Protein AF-A0A7K0A2W2-F1 (afdb_monomer_lite)

Foldseek 3Di:
DDCQCPPVDPPHDHLVRVCVVVVHDSVVVVVVVVVVCVVVVPDPPQLAPDDPVVLVVDQVLQWDDDPNDTDRLLPDDPVSNVVCVVVSSHHPDDRPDDCPPPDPD

pLDDT: mean 83.72, std 13.49, range [35.81, 95.19]

Sequence (105 aa):
MNFLFDPSHGPHLTADALATRIGVAKSTMANKARVILQALDVSEFDLEFSRREILMSSPVPWLVEVDGIIMDARDLPDSLYDEARRRGLIPDLPRGEAYNGTTPH

Radius of gyration: 17.03 Å; chains: 1; bounding box: 41×29×45 Å

Structure (mmCIF, N/CA/C/O backbone):
data_AF-A0A7K0A2W2-F1
#
_entry.id   AF-A0A7K0A2W2-F1
#
loop_
_atom_site.group_PDB
_atom_site.id
_atom_site.type_symbol
_atom_site.label_atom_id
_atom_site.label_alt_id
_atom_site.label_comp_id
_atom_site.label_asym_id
_atom_site.label_entity_id
_atom_site.label_seq_id
_atom_site.pdbx_PDB_ins_code
_atom_site.Cartn_x
_atom_site.Cartn_y
_atom_site.Cartn_z
_atom_site.occupancy
_atom_site.B_iso_or_equiv
_atom_site.auth_seq_id
_atom_site.auth_comp_id
_atom_site.auth_asym_id
_atom_site.auth_atom_id
_atom_site.pdbx_PDB_model_num
ATOM 1 N N . MET A 1 1 ? -1.055 0.190 1.610 1.00 64.62 1 MET A N 1
ATOM 2 C CA . MET A 1 1 ? -0.943 1.122 2.763 1.00 64.62 1 MET A CA 1
ATOM 3 C C . MET A 1 1 ? -2.178 2.028 2.917 1.00 64.62 1 MET A C 1
ATOM 5 O O . MET A 1 1 ? -2.539 2.757 1.993 1.00 64.62 1 MET A O 1
ATOM 9 N N . ASN A 1 2 ? -2.830 1.992 4.091 1.00 67.81 2 ASN A N 1
ATOM 10 C CA . ASN A 1 2 ? -4.043 2.760 4.423 1.00 67.81 2 ASN A CA 1
ATOM 11 C C . ASN A 1 2 ? -3.750 3.812 5.513 1.00 67.81 2 ASN A C 1
ATOM 13 O O . ASN A 1 2 ? -3.365 3.457 6.622 1.00 67.81 2 ASN A O 1
ATOM 17 N N . PHE A 1 3 ? -3.985 5.091 5.210 1.00 76.12 3 PHE A N 1
ATOM 18 C CA . PHE A 1 3 ? -3.682 6.237 6.084 1.00 76.12 3 PHE A CA 1
ATOM 19 C C . PHE A 1 3 ? -4.893 6.747 6.870 1.00 76.12 3 PHE A C 1
ATOM 21 O O . PHE A 1 3 ? -4.874 7.856 7.387 1.00 76.12 3 PHE A O 1
ATOM 28 N N . LEU A 1 4 ? -5.960 5.952 6.977 1.00 83.25 4 LEU A N 1
ATOM 29 C CA . LEU A 1 4 ? -7.178 6.364 7.674 1.00 83.25 4 LEU A CA 1
ATOM 30 C C . LEU A 1 4 ? -6.914 6.824 9.118 1.00 83.25 4 LEU A C 1
ATOM 32 O O . LEU A 1 4 ? -7.626 7.683 9.612 1.00 83.25 4 LEU A O 1
ATOM 36 N N . PHE A 1 5 ? -5.899 6.290 9.798 1.00 85.25 5 PHE A N 1
ATOM 37 C CA . PHE A 1 5 ? -5.572 6.678 11.175 1.00 85.25 5 PHE A CA 1
ATOM 38 C C . PHE A 1 5 ? -4.562 7.830 11.281 1.00 85.25 5 PHE A C 1
ATOM 40 O O . PHE A 1 5 ? -4.258 8.255 12.395 1.00 85.25 5 PHE A O 1
ATOM 47 N N . ASP A 1 6 ? -4.043 8.329 10.158 1.00 82.56 6 ASP A N 1
ATOM 48 C CA . ASP A 1 6 ? -3.055 9.403 10.119 1.00 82.56 6 ASP A CA 1
ATOM 49 C C . ASP A 1 6 ? -3.748 10.763 9.907 1.00 82.56 6 ASP A C 1
ATOM 51 O O . ASP A 1 6 ? -4.294 11.011 8.831 1.00 82.56 6 ASP A O 1
ATOM 55 N N . PRO A 1 7 ? -3.723 11.672 10.899 1.00 83.25 7 PRO A N 1
ATOM 56 C CA . PRO A 1 7 ? -4.382 12.972 10.802 1.00 83.25 7 PRO A CA 1
ATOM 57 C C . PRO A 1 7 ? -3.764 13.909 9.754 1.00 83.25 7 PRO A C 1
ATOM 59 O O . PRO A 1 7 ? -4.404 14.892 9.383 1.00 83.25 7 PRO A O 1
ATOM 62 N N . SER A 1 8 ? -2.547 13.628 9.271 1.00 82.44 8 SER A N 1
ATOM 63 C CA . SER A 1 8 ? -1.914 14.409 8.201 1.00 82.44 8 SER A CA 1
ATOM 64 C C . SER A 1 8 ? -2.507 14.130 6.814 1.00 82.44 8 SER A C 1
ATOM 66 O O . SER A 1 8 ? -2.291 14.914 5.891 1.00 82.44 8 SER A O 1
ATOM 68 N N . HIS A 1 9 ? -3.313 13.070 6.676 1.00 73.88 9 HIS A N 1
ATOM 69 C CA . HIS A 1 9 ? -3.962 12.679 5.429 1.00 73.88 9 HIS A CA 1
ATOM 70 C C . HIS A 1 9 ? -5.493 12.803 5.536 1.00 73.88 9 HIS A C 1
ATOM 72 O O . HIS A 1 9 ? -6.108 12.431 6.530 1.00 73.88 9 HIS A O 1
ATOM 78 N N . GLY A 1 10 ? -6.153 13.324 4.498 1.00 77.56 10 GLY A N 1
ATOM 79 C CA . GLY A 1 10 ? -7.620 13.350 4.397 1.00 77.56 10 GLY A CA 1
ATOM 80 C C . GLY A 1 10 ? -8.121 12.264 3.439 1.00 77.56 10 GLY A C 1
ATOM 81 O O . GLY A 1 10 ? -7.483 12.074 2.408 1.00 77.56 10 GLY A O 1
ATOM 82 N N . PRO A 1 11 ? -9.215 11.531 3.719 1.00 80.38 11 PRO A N 1
ATOM 83 C CA . PRO A 1 11 ? -9.939 11.474 4.988 1.00 80.38 11 PRO A CA 1
ATOM 84 C C . PRO A 1 11 ? -9.157 10.707 6.072 1.00 80.38 11 PRO A C 1
ATOM 86 O O . PRO A 1 11 ? -8.483 9.722 5.766 1.00 80.38 11 PRO A O 1
ATOM 89 N N . HIS A 1 12 ? -9.318 11.120 7.334 1.00 86.31 12 HIS A N 1
ATOM 90 C CA . HIS A 1 12 ? -8.834 10.398 8.515 1.00 86.31 12 HIS A CA 1
ATOM 91 C C . HIS A 1 12 ? -9.945 10.195 9.550 1.00 86.31 12 HIS A C 1
ATOM 93 O O . HIS A 1 12 ? -10.922 10.943 9.618 1.00 86.31 12 HIS A O 1
ATOM 99 N N . LEU A 1 13 ? -9.790 9.167 10.375 1.00 90.94 13 LEU A N 1
ATOM 100 C CA . LEU A 1 13 ? -10.689 8.780 11.446 1.00 90.94 13 LEU A CA 1
ATOM 101 C C . LEU A 1 13 ? -9.900 7.982 12.484 1.00 90.94 13 LEU A C 1
ATOM 103 O O . LEU A 1 13 ? -9.196 7.044 12.132 1.00 90.94 13 LEU A O 1
ATOM 107 N N . THR A 1 14 ? -10.038 8.299 13.771 1.00 91.50 14 THR A N 1
ATOM 108 C CA . THR A 1 14 ? -9.361 7.522 14.820 1.00 91.50 14 THR A CA 1
ATOM 109 C C . THR A 1 14 ? -9.937 6.108 14.926 1.00 91.50 14 THR A C 1
ATOM 111 O O . THR A 1 14 ? -11.114 5.870 14.638 1.00 91.50 14 THR A O 1
ATOM 114 N N . ALA A 1 15 ? -9.137 5.158 15.418 1.00 89.62 15 ALA A N 1
ATOM 115 C CA . ALA A 1 15 ? -9.612 3.796 15.664 1.00 89.62 15 ALA A CA 1
ATOM 116 C C . ALA A 1 15 ? -10.790 3.749 16.659 1.00 89.62 15 ALA A C 1
ATOM 118 O O . ALA A 1 15 ? -11.655 2.890 16.528 1.00 89.62 15 ALA A O 1
ATOM 119 N N . ASP A 1 16 ? -10.849 4.677 17.626 1.00 91.62 16 ASP A N 1
ATOM 120 C CA . ASP A 1 16 ? -11.994 4.852 18.537 1.00 91.62 16 ASP A CA 1
ATOM 121 C C . ASP A 1 16 ? -13.273 5.205 17.787 1.00 91.62 16 ASP A C 1
ATOM 123 O O . ASP A 1 16 ? -14.312 4.565 17.962 1.00 91.62 16 ASP A O 1
ATOM 127 N N . ALA A 1 17 ? -13.192 6.242 16.954 1.00 93.19 17 ALA A N 1
ATOM 128 C CA . ALA A 1 17 ? -14.342 6.758 16.236 1.00 93.19 17 ALA A CA 1
ATOM 129 C C . ALA A 1 17 ? -14.848 5.736 15.212 1.00 93.19 17 ALA A C 1
ATOM 131 O O . ALA A 1 17 ? -16.057 5.548 15.076 1.00 93.19 17 ALA A O 1
ATOM 132 N N . LEU A 1 18 ? -13.937 5.019 14.550 1.00 92.50 18 LEU A N 1
ATOM 133 C CA . LEU A 1 18 ? -14.282 3.921 13.654 1.00 92.50 18 LEU A CA 1
ATOM 134 C C . LEU A 1 18 ? -14.963 2.765 14.402 1.00 92.50 18 LEU A C 1
ATOM 136 O O . LEU A 1 18 ? -16.040 2.332 14.000 1.00 92.50 18 LEU A O 1
ATOM 140 N N . ALA A 1 19 ? -14.386 2.310 15.517 1.00 93.12 19 ALA A N 1
ATOM 141 C CA . ALA A 1 19 ? -14.947 1.237 16.338 1.00 93.12 19 ALA A CA 1
ATOM 142 C C . ALA A 1 19 ? -16.358 1.581 16.851 1.00 93.12 19 ALA A C 1
ATOM 144 O O . ALA A 1 19 ? -17.273 0.762 16.768 1.00 93.12 19 ALA A O 1
ATOM 145 N N . THR A 1 20 ? -16.551 2.829 17.290 1.00 94.81 20 THR A N 1
ATOM 146 C CA . THR A 1 20 ? -17.849 3.354 17.740 1.00 94.81 20 THR A CA 1
ATOM 147 C C . THR A 1 20 ? -18.878 3.346 16.613 1.00 94.81 20 THR A C 1
ATOM 149 O O . THR A 1 20 ? -19.994 2.878 16.809 1.00 94.81 20 THR A O 1
ATOM 152 N N . ARG A 1 21 ? -18.501 3.814 15.414 1.00 94.44 21 ARG A N 1
ATOM 153 C CA . ARG A 1 21 ? -19.385 3.837 14.236 1.00 94.44 21 ARG A CA 1
ATOM 154 C C . ARG A 1 21 ? -19.779 2.441 13.755 1.00 94.44 21 ARG A C 1
ATOM 156 O O . ARG A 1 21 ? -20.902 2.260 13.305 1.00 94.44 21 ARG A O 1
ATOM 163 N 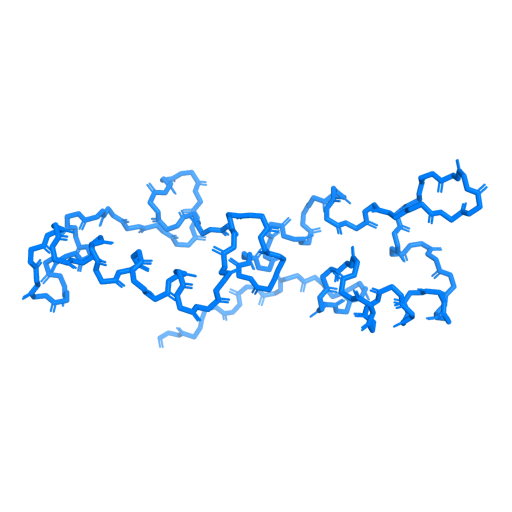N . ILE A 1 22 ? -18.868 1.472 13.849 1.00 90.69 22 ILE A N 1
ATOM 164 C CA . ILE A 1 22 ? -19.123 0.074 13.467 1.00 90.69 22 ILE A CA 1
ATOM 165 C C . ILE A 1 22 ? -19.879 -0.684 14.579 1.00 90.69 22 ILE A C 1
ATOM 167 O O . ILE A 1 22 ? -20.483 -1.720 14.316 1.00 90.69 22 ILE A O 1
ATOM 171 N N . GLY A 1 23 ? -19.882 -0.178 15.817 1.00 94.75 23 GLY A N 1
ATOM 172 C CA . GLY A 1 23 ? -20.553 -0.815 16.953 1.00 94.75 23 GLY A CA 1
ATOM 173 C C . GLY A 1 23 ? -19.786 -2.009 17.531 1.00 94.75 23 GLY A C 1
ATOM 174 O O . GLY A 1 23 ? -20.393 -2.938 18.059 1.00 94.75 23 GLY A O 1
ATOM 175 N N . VAL A 1 24 ? -18.452 -2.015 17.425 1.00 94.50 24 VAL A N 1
ATOM 176 C CA . VAL A 1 24 ? -17.593 -3.109 17.911 1.00 94.50 24 VAL A CA 1
ATOM 177 C C . VAL A 1 24 ? -16.454 -2.587 18.778 1.00 94.50 24 VAL A C 1
ATOM 179 O O . VAL A 1 24 ? -16.006 -1.455 18.630 1.00 94.50 24 VAL A O 1
ATOM 182 N N . ALA A 1 25 ? -15.923 -3.432 19.664 1.00 94.56 25 ALA A N 1
ATOM 183 C CA . ALA A 1 25 ? -14.693 -3.109 20.378 1.00 94.56 25 ALA A CA 1
ATOM 184 C C . ALA A 1 25 ? -13.509 -2.992 19.400 1.00 94.56 25 ALA A C 1
ATOM 186 O O . ALA A 1 25 ? -13.384 -3.787 18.463 1.00 94.56 25 ALA A O 1
ATOM 187 N N . LYS A 1 26 ? -12.584 -2.058 19.661 1.00 92.19 26 LYS A N 1
ATOM 188 C CA . LYS A 1 26 ? -11.352 -1.892 18.866 1.00 92.19 26 LYS A CA 1
ATOM 189 C C . LYS A 1 26 ? -10.571 -3.189 18.685 1.00 92.19 26 LYS A C 1
ATOM 191 O O . LYS A 1 26 ? -10.077 -3.460 17.597 1.00 92.19 26 LYS A O 1
ATOM 196 N N . SER A 1 27 ? -10.450 -3.980 19.750 1.00 92.56 27 SER A N 1
ATOM 197 C CA . SER A 1 27 ? -9.736 -5.258 19.730 1.00 92.56 27 SER A CA 1
ATOM 198 C C . SER A 1 27 ? -10.402 -6.253 18.780 1.00 92.56 27 SER A C 1
ATOM 200 O O . SER A 1 27 ? -9.715 -6.909 18.003 1.00 92.56 27 SER A O 1
ATOM 202 N N . THR A 1 28 ? -11.735 -6.320 18.772 1.00 94.00 28 THR A N 1
ATOM 203 C CA . THR A 1 28 ? -12.503 -7.133 17.820 1.00 94.00 28 THR A CA 1
ATOM 204 C C . THR A 1 28 ? -12.269 -6.671 16.386 1.00 94.00 28 THR A C 1
ATOM 206 O O . THR A 1 28 ? -11.988 -7.501 15.523 1.00 94.00 28 THR A O 1
ATOM 209 N N . MET A 1 29 ? -12.324 -5.361 16.135 1.00 93.25 29 MET A N 1
ATOM 210 C CA . MET A 1 29 ? -12.056 -4.776 14.818 1.00 93.25 29 MET A CA 1
ATOM 211 C C . MET A 1 29 ? -10.643 -5.113 14.323 1.00 93.25 29 MET A C 1
ATOM 213 O O . MET A 1 29 ? -10.495 -5.655 13.231 1.00 93.25 29 MET A O 1
ATOM 217 N N . ALA A 1 30 ? -9.615 -4.869 15.142 1.00 89.75 30 ALA A N 1
ATOM 218 C CA . ALA A 1 30 ? -8.222 -5.160 14.803 1.00 89.75 30 ALA A CA 1
ATOM 219 C C . ALA A 1 30 ? -7.984 -6.661 14.564 1.00 89.75 30 ALA A C 1
ATOM 221 O O . ALA A 1 30 ? -7.340 -7.043 13.589 1.00 89.75 30 ALA A O 1
ATOM 222 N N . ASN A 1 31 ? -8.560 -7.528 15.405 1.00 93.94 31 ASN A N 1
ATOM 223 C CA . ASN A 1 31 ? -8.458 -8.978 15.240 1.00 93.94 31 ASN A CA 1
ATOM 224 C C . ASN A 1 31 ? -9.102 -9.458 13.936 1.00 93.94 31 ASN A C 1
ATOM 226 O O . ASN A 1 31 ? -8.521 -10.289 13.241 1.00 93.94 31 ASN A O 1
ATOM 230 N N . LYS A 1 32 ? -10.285 -8.937 13.589 1.00 92.94 32 LYS A N 1
ATOM 231 C CA . LYS A 1 32 ? -10.962 -9.271 12.330 1.00 92.94 32 LYS A CA 1
ATOM 232 C C . LYS A 1 32 ? -10.192 -8.745 11.119 1.00 92.94 32 LYS A C 1
ATOM 234 O O . LYS A 1 32 ? -10.014 -9.501 10.171 1.00 92.94 32 LYS A O 1
ATOM 239 N N . ALA A 1 33 ? -9.674 -7.516 11.175 1.00 88.75 33 ALA A N 1
ATOM 240 C CA . ALA A 1 33 ? -8.836 -6.955 10.117 1.00 88.75 33 ALA A CA 1
ATOM 241 C C . ALA A 1 33 ? -7.590 -7.816 9.869 1.00 88.75 33 ALA A C 1
ATOM 243 O O . ALA A 1 33 ? -7.317 -8.181 8.732 1.00 88.75 33 ALA A O 1
ATOM 244 N N . ARG A 1 34 ? -6.892 -8.237 10.932 1.00 88.75 34 ARG A N 1
ATOM 245 C CA . ARG A 1 34 ? -5.736 -9.138 10.821 1.00 88.75 34 ARG A CA 1
ATOM 246 C C . ARG A 1 34 ? -6.093 -10.467 10.150 1.00 88.75 34 ARG A C 1
ATOM 248 O O . ARG A 1 34 ? -5.329 -10.939 9.321 1.00 88.75 34 ARG A O 1
ATOM 255 N N . VAL A 1 35 ? -7.231 -11.070 10.504 1.00 93.88 35 VAL A N 1
ATOM 256 C CA . VAL A 1 35 ? -7.695 -12.319 9.873 1.00 93.88 35 VAL A CA 1
ATOM 257 C C . VAL A 1 35 ? -7.959 -12.118 8.381 1.00 93.88 35 VAL A C 1
ATOM 259 O O . VAL A 1 35 ? -7.566 -12.968 7.593 1.00 93.88 35 VAL A O 1
ATOM 262 N N . ILE A 1 36 ? -8.580 -11.001 7.992 1.00 89.19 36 ILE A N 1
ATOM 263 C CA . ILE A 1 36 ? -8.830 -10.672 6.580 1.00 89.19 36 ILE A CA 1
ATOM 264 C C . ILE A 1 36 ? -7.508 -10.497 5.827 1.00 89.19 36 ILE A C 1
ATOM 266 O O . ILE A 1 36 ? -7.323 -11.127 4.794 1.00 89.19 36 ILE A O 1
ATOM 270 N N . LEU A 1 37 ? -6.578 -9.702 6.367 1.00 86.12 37 LEU A N 1
ATOM 271 C CA . LEU A 1 37 ? -5.272 -9.465 5.744 1.00 86.12 37 LEU A CA 1
ATOM 272 C C . LEU A 1 37 ? -4.483 -10.768 5.573 1.00 86.12 37 LEU A C 1
ATOM 274 O O . LEU A 1 37 ? -3.940 -11.009 4.506 1.00 86.12 37 LEU A O 1
ATOM 278 N N . GLN A 1 38 ? -4.479 -11.642 6.586 1.00 87.75 38 GLN A N 1
ATOM 279 C CA . GLN A 1 38 ? -3.831 -12.955 6.495 1.00 87.75 38 GLN A CA 1
ATOM 280 C C . GLN A 1 38 ? -4.508 -13.881 5.481 1.00 87.75 38 GLN A C 1
ATOM 282 O O . GLN A 1 38 ? -3.824 -14.618 4.783 1.00 87.75 38 GLN A O 1
ATOM 287 N N . ALA A 1 39 ? -5.840 -13.870 5.407 1.00 91.56 39 ALA A N 1
ATOM 288 C CA . ALA A 1 39 ? -6.579 -14.708 4.465 1.00 91.56 39 ALA A CA 1
ATOM 289 C C . ALA A 1 39 ? -6.389 -14.266 3.005 1.00 91.56 39 ALA A C 1
ATOM 291 O O . ALA A 1 39 ? -6.481 -15.098 2.108 1.00 91.56 39 ALA A O 1
ATOM 292 N N . LEU A 1 40 ? -6.145 -12.973 2.786 1.00 84.75 40 LEU A N 1
ATOM 293 C CA . LEU A 1 40 ? -5.905 -12.375 1.473 1.00 84.75 40 LEU A CA 1
ATOM 294 C C . LEU A 1 40 ? -4.408 -12.225 1.138 1.00 84.75 40 LEU A C 1
ATOM 296 O O . LEU A 1 40 ? -4.095 -11.704 0.078 1.00 84.75 40 LEU A O 1
ATOM 300 N N . ASP A 1 41 ? -3.508 -12.658 2.028 1.00 83.94 41 ASP A N 1
ATOM 301 C CA . ASP A 1 41 ? -2.047 -12.475 1.930 1.00 83.94 41 ASP A CA 1
ATOM 302 C C . ASP A 1 41 ? -1.608 -11.020 1.660 1.00 83.94 41 ASP A C 1
ATOM 304 O O . ASP A 1 41 ? -0.634 -10.738 0.966 1.00 83.94 41 ASP A O 1
ATOM 308 N N . VAL A 1 42 ? -2.348 -10.066 2.229 1.00 82.38 42 VAL A N 1
ATOM 309 C CA . VAL A 1 42 ? -2.115 -8.636 2.007 1.00 82.38 42 VAL A CA 1
ATOM 310 C C . VAL A 1 42 ? -1.008 -8.140 2.920 1.00 82.38 42 VAL A C 1
ATOM 312 O O . VAL A 1 42 ? -1.134 -8.153 4.151 1.00 82.38 42 VAL A O 1
ATOM 315 N N . SER A 1 43 ? 0.053 -7.624 2.308 1.00 77.50 43 SER A N 1
ATOM 316 C CA . SER A 1 43 ? 1.140 -6.947 3.012 1.00 77.50 43 SER A CA 1
ATOM 317 C C . SER A 1 43 ? 0.909 -5.433 3.112 1.00 77.50 43 SER A C 1
ATOM 319 O O . SER A 1 43 ? 0.100 -4.840 2.400 1.00 77.50 43 SER A O 1
ATOM 321 N N . GLU A 1 44 ? 1.641 -4.764 4.003 1.00 66.31 44 GLU A N 1
ATOM 322 C CA . GLU A 1 44 ? 1.540 -3.309 4.193 1.00 66.31 44 GLU A CA 1
ATOM 323 C C . GLU A 1 44 ? 1.880 -2.506 2.919 1.00 66.31 44 GLU A C 1
ATOM 325 O O . GLU A 1 44 ? 1.285 -1.449 2.662 1.00 66.31 44 GLU A O 1
ATOM 330 N N . PHE A 1 45 ? 2.782 -3.056 2.100 1.00 66.69 45 PHE A N 1
ATOM 331 C CA . PHE A 1 45 ? 3.276 -2.481 0.846 1.00 66.69 45 PHE A CA 1
ATOM 332 C C . PHE A 1 45 ? 2.560 -3.005 -0.391 1.00 66.69 45 PHE A C 1
ATOM 334 O O . PHE A 1 45 ? 2.990 -2.729 -1.508 1.00 66.69 45 PHE A O 1
ATOM 341 N N . ASP A 1 46 ? 1.463 -3.733 -0.204 1.00 76.38 46 ASP A N 1
ATOM 342 C CA . ASP A 1 46 ? 0.661 -4.178 -1.324 1.00 76.38 46 ASP A CA 1
ATOM 343 C C . ASP A 1 46 ? 0.108 -2.960 -2.086 1.00 76.38 46 ASP A C 1
ATOM 345 O O . ASP A 1 46 ? -0.578 -2.085 -1.526 1.00 76.38 46 ASP A O 1
ATOM 349 N N . LEU A 1 47 ? 0.490 -2.865 -3.362 1.00 75.62 47 LEU A N 1
ATOM 350 C CA . LEU A 1 47 ? 0.132 -1.762 -4.246 1.00 75.62 47 LEU A CA 1
ATOM 351 C C . LEU A 1 47 ? -1.379 -1.734 -4.487 1.00 75.62 47 LEU A C 1
ATOM 353 O O . LEU A 1 47 ? -1.951 -0.649 -4.575 1.00 75.62 47 LEU A O 1
ATOM 357 N N . GLU A 1 48 ? -2.033 -2.898 -4.507 1.00 75.94 48 GLU A N 1
ATOM 358 C CA . GLU A 1 48 ? -3.479 -3.022 -4.712 1.00 75.94 48 GLU A CA 1
ATOM 359 C C . GLU A 1 48 ? -4.271 -2.378 -3.561 1.00 75.94 48 GLU A C 1
ATOM 361 O O . GLU A 1 48 ? -5.288 -1.715 -3.773 1.00 75.94 48 GLU A O 1
ATOM 366 N N . PHE A 1 49 ? -3.755 -2.483 -2.333 1.00 76.31 49 PHE A N 1
ATOM 367 C CA . PHE A 1 49 ? -4.392 -1.963 -1.117 1.00 76.31 49 PHE A CA 1
ATOM 368 C C . PHE A 1 49 ? -3.796 -0.628 -0.653 1.00 76.31 49 PHE A C 1
ATOM 370 O O . PHE A 1 49 ? -3.860 -0.256 0.528 1.00 76.31 49 PHE A O 1
ATOM 377 N N . SER A 1 50 ? -3.174 0.110 -1.571 1.00 79.88 50 SER A N 1
ATOM 378 C CA . SER A 1 50 ? -2.625 1.440 -1.323 1.00 79.88 50 SER A CA 1
ATOM 379 C C . SER A 1 50 ? -3.545 2.532 -1.863 1.00 79.88 50 SER A C 1
ATOM 381 O O . SER A 1 50 ? -4.188 2.394 -2.902 1.00 79.88 50 SER A O 1
ATOM 383 N N . ARG A 1 51 ? -3.636 3.657 -1.142 1.00 80.88 51 ARG A N 1
ATOM 384 C CA . ARG A 1 51 ? -4.442 4.799 -1.600 1.00 80.88 51 ARG A CA 1
ATOM 385 C C . ARG A 1 51 ? -3.896 5.335 -2.925 1.00 80.88 51 ARG A C 1
ATOM 387 O O . ARG A 1 51 ? -2.717 5.674 -3.007 1.00 80.88 51 ARG A O 1
ATOM 394 N N . ARG A 1 52 ? -4.779 5.520 -3.913 1.00 80.69 52 ARG A N 1
ATOM 395 C CA . ARG A 1 52 ? -4.425 6.054 -5.243 1.00 80.69 52 ARG A CA 1
ATOM 396 C C . ARG A 1 52 ? -3.622 7.349 -5.176 1.00 80.69 52 ARG A C 1
ATOM 398 O O . ARG A 1 52 ? -2.613 7.470 -5.846 1.00 80.69 52 ARG A O 1
ATOM 405 N N . GLU A 1 53 ? -4.023 8.288 -4.328 1.00 79.44 53 GLU A N 1
ATOM 406 C CA . GLU A 1 53 ? -3.325 9.568 -4.140 1.00 79.44 53 GLU A CA 1
ATOM 407 C C . GLU A 1 53 ? -1.840 9.407 -3.766 1.00 79.44 53 GLU A C 1
ATOM 409 O O . GLU A 1 53 ? -0.983 10.136 -4.261 1.00 79.44 53 GLU A O 1
ATOM 414 N N . ILE A 1 54 ? -1.512 8.410 -2.942 1.00 78.19 54 ILE A N 1
ATOM 415 C CA . ILE A 1 54 ? -0.132 8.127 -2.526 1.00 78.19 54 ILE A CA 1
ATOM 416 C C . ILE A 1 54 ? 0.635 7.422 -3.635 1.00 78.19 54 ILE A C 1
ATOM 418 O O . ILE A 1 54 ? 1.783 7.767 -3.908 1.00 78.19 54 ILE A O 1
ATOM 422 N N . LEU A 1 55 ? -0.025 6.488 -4.322 1.00 85.50 55 LEU A N 1
ATOM 423 C CA . LEU A 1 55 ? 0.548 5.842 -5.496 1.00 85.50 55 LEU A CA 1
ATOM 424 C C . LEU A 1 55 ? 0.882 6.872 -6.578 1.00 85.50 55 LEU A C 1
ATOM 426 O O . LEU A 1 55 ? 1.940 6.794 -7.177 1.00 85.50 55 LEU A O 1
ATOM 430 N N . MET A 1 56 ? 0.033 7.876 -6.794 1.00 83.25 56 MET A N 1
ATOM 431 C CA . MET A 1 56 ? 0.241 8.887 -7.834 1.00 83.25 56 MET A CA 1
ATOM 432 C C . MET A 1 56 ? 1.273 9.957 -7.453 1.00 83.25 56 MET A C 1
ATOM 434 O O . MET A 1 56 ? 1.976 10.462 -8.328 1.00 83.25 56 MET A O 1
ATOM 438 N N . SER A 1 57 ? 1.371 10.311 -6.168 1.00 81.50 57 SER A N 1
ATOM 439 C CA . SER A 1 57 ? 2.261 11.382 -5.690 1.00 81.50 57 SER A CA 1
ATOM 440 C C . SER A 1 57 ? 3.705 10.937 -5.446 1.00 81.50 57 SER A C 1
ATOM 442 O O . SER A 1 57 ? 4.605 11.776 -5.452 1.00 81.50 57 SER A O 1
ATOM 444 N N . SER A 1 58 ? 3.952 9.637 -5.266 1.00 83.25 58 SER A N 1
ATOM 445 C CA . SER A 1 58 ? 5.293 9.086 -5.054 1.00 83.25 58 SER A CA 1
ATOM 446 C C . SER A 1 58 ? 5.818 8.376 -6.306 1.00 83.25 58 SER A C 1
ATOM 448 O O . SER A 1 58 ? 5.074 7.608 -6.912 1.00 83.25 58 SER A O 1
ATOM 450 N N . PRO A 1 59 ? 7.096 8.555 -6.686 1.00 85.06 59 PRO A N 1
ATOM 451 C CA . PRO A 1 59 ? 7.718 7.767 -7.751 1.00 85.06 59 PRO A CA 1
ATOM 452 C C . PRO A 1 59 ? 8.055 6.337 -7.313 1.00 85.06 59 PRO A C 1
ATOM 454 O O . PRO A 1 59 ? 8.115 5.450 -8.152 1.00 85.06 59 PRO A O 1
ATOM 457 N N . VAL A 1 60 ? 8.230 6.088 -6.009 1.00 88.69 60 VAL A N 1
ATOM 458 C CA . VAL A 1 60 ? 8.677 4.796 -5.453 1.00 88.69 60 VAL A CA 1
ATOM 459 C C . VAL A 1 60 ? 7.890 3.584 -5.970 1.00 88.69 60 VAL A C 1
ATOM 461 O O . VAL A 1 60 ? 8.535 2.650 -6.436 1.00 88.69 60 VAL A O 1
ATOM 464 N N . PRO A 1 61 ? 6.542 3.558 -5.938 1.00 89.31 61 PRO A N 1
ATOM 465 C CA . PRO A 1 61 ? 5.790 2.402 -6.427 1.00 89.31 61 PRO A CA 1
ATOM 466 C C . PRO A 1 61 ? 5.903 2.190 -7.945 1.00 89.31 61 PRO A C 1
ATOM 468 O O . PRO A 1 61 ? 5.525 1.133 -8.431 1.00 89.31 61 PRO A O 1
ATOM 471 N N . TRP A 1 62 ? 6.409 3.170 -8.697 1.00 91.75 62 TRP A N 1
ATOM 472 C CA . TRP A 1 62 ? 6.583 3.094 -10.149 1.00 91.75 62 TRP A CA 1
ATOM 473 C C . TRP A 1 62 ? 8.003 2.718 -10.567 1.00 91.75 62 TRP A C 1
ATOM 475 O O . TRP A 1 62 ? 8.244 2.542 -11.759 1.00 91.75 62 TRP A O 1
ATOM 485 N N . LEU A 1 63 ? 8.948 2.618 -9.630 1.00 93.50 63 LEU A N 1
ATOM 486 C CA . LEU A 1 63 ? 10.328 2.280 -9.955 1.00 93.50 63 LEU A CA 1
ATOM 487 C C . LEU A 1 63 ? 10.441 0.804 -10.338 1.00 93.50 63 LEU A C 1
ATOM 489 O O . LEU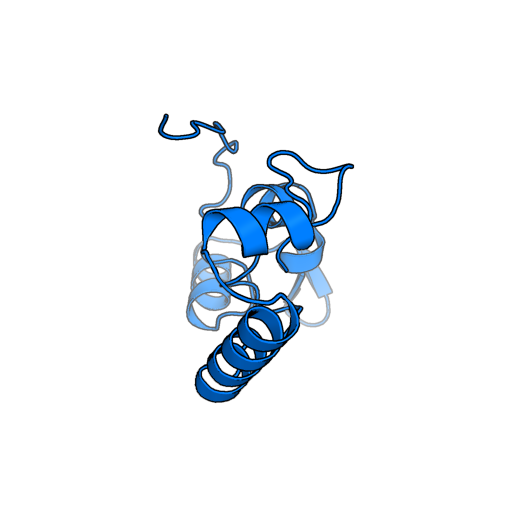 A 1 63 ? 10.133 -0.082 -9.544 1.00 93.50 63 LEU A O 1
ATOM 493 N N . VAL A 1 64 ? 10.938 0.550 -11.545 1.00 94.50 64 VAL A N 1
ATOM 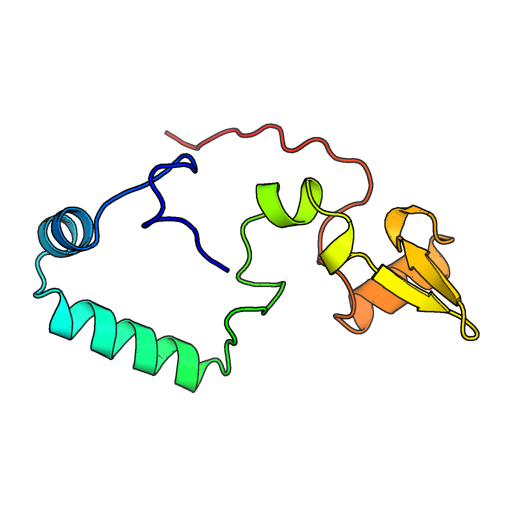494 C CA . VAL A 1 64 ? 11.206 -0.790 -12.074 1.00 94.50 64 VAL A CA 1
ATOM 495 C C . VAL A 1 64 ? 12.619 -0.864 -12.632 1.00 94.50 64 VAL A C 1
ATOM 497 O O . VAL A 1 64 ? 13.155 0.125 -13.128 1.00 94.50 64 VAL A O 1
ATOM 500 N N . GLU A 1 65 ? 13.229 -2.042 -12.557 1.00 94.81 65 GLU A N 1
ATOM 501 C CA . GLU A 1 65 ? 14.524 -2.297 -13.184 1.00 94.81 65 GLU A CA 1
ATOM 502 C C . GLU A 1 65 ? 14.320 -2.804 -14.616 1.00 94.81 65 GLU A C 1
ATOM 504 O O . GLU A 1 65 ? 13.658 -3.821 -14.840 1.00 94.81 65 GLU A O 1
ATOM 509 N N . VAL A 1 66 ? 14.901 -2.095 -15.583 1.00 93.12 66 VAL A N 1
ATOM 510 C CA . VAL A 1 66 ? 14.939 -2.472 -17.000 1.00 93.12 66 VAL A CA 1
ATOM 511 C C . VAL A 1 66 ? 16.401 -2.509 -17.423 1.00 93.12 66 VAL A C 1
ATOM 513 O O . VAL A 1 66 ? 17.096 -1.500 -17.339 1.00 93.12 66 VAL A O 1
ATOM 516 N N . ASP A 1 67 ? 16.884 -3.686 -17.824 1.00 92.69 67 ASP A N 1
ATOM 517 C CA . ASP A 1 67 ? 18.275 -3.912 -18.243 1.00 92.69 67 ASP A CA 1
ATOM 518 C C . ASP A 1 67 ? 19.328 -3.378 -17.246 1.00 92.69 67 ASP A C 1
ATOM 520 O O . ASP A 1 67 ? 20.353 -2.812 -17.627 1.00 92.69 67 ASP A O 1
ATOM 524 N N . GLY A 1 68 ? 19.076 -3.550 -15.942 1.00 93.62 68 GLY A N 1
ATOM 525 C CA . GLY A 1 68 ? 19.975 -3.104 -14.870 1.00 93.62 68 GLY A CA 1
ATOM 526 C C . GLY A 1 68 ? 19.875 -1.615 -14.523 1.00 93.62 68 GLY A C 1
ATOM 527 O O . GLY A 1 68 ? 20.657 -1.124 -13.709 1.00 93.62 68 GLY A O 1
ATOM 528 N N . ILE A 1 69 ? 18.932 -0.885 -15.124 1.00 94.81 69 ILE A N 1
ATOM 529 C CA . ILE A 1 69 ? 18.694 0.537 -14.867 1.00 94.81 69 ILE A CA 1
ATOM 530 C C . ILE A 1 69 ? 17.344 0.699 -14.172 1.00 94.81 69 ILE A C 1
ATOM 532 O O . ILE A 1 69 ? 16.316 0.237 -14.664 1.00 94.81 69 ILE A O 1
ATOM 536 N N . ILE A 1 70 ? 17.339 1.390 -13.031 1.00 95.19 70 ILE A N 1
ATOM 537 C CA . ILE A 1 70 ? 16.104 1.760 -12.335 1.00 95.19 70 ILE A CA 1
ATOM 538 C C . ILE A 1 70 ? 15.469 2.936 -13.074 1.00 95.19 70 ILE A C 1
ATOM 540 O O . ILE A 1 70 ? 16.078 4.000 -13.202 1.00 95.19 70 ILE A O 1
ATOM 544 N N . MET A 1 71 ? 14.241 2.742 -13.539 1.00 94.38 71 MET A N 1
ATOM 545 C CA . MET A 1 71 ? 13.468 3.729 -14.283 1.00 94.38 71 MET A CA 1
ATOM 546 C C . MET A 1 71 ? 12.087 3.904 -13.661 1.00 94.38 71 MET A C 1
ATOM 548 O O . MET A 1 71 ? 11.528 2.969 -13.087 1.00 94.38 71 MET A O 1
ATOM 552 N N . ASP A 1 72 ? 11.520 5.099 -13.802 1.00 93.50 72 ASP A N 1
ATOM 553 C CA . ASP A 1 72 ? 10.105 5.313 -13.523 1.00 93.50 72 ASP A CA 1
ATOM 554 C C . ASP A 1 72 ? 9.282 4.685 -14.652 1.00 93.50 72 ASP A C 1
ATOM 556 O O . ASP A 1 72 ? 9.428 5.043 -15.823 1.00 93.50 72 ASP A O 1
ATOM 560 N N . ALA A 1 73 ? 8.415 3.734 -14.315 1.00 94.25 73 ALA A N 1
ATOM 561 C CA . ALA A 1 73 ? 7.616 3.025 -15.300 1.00 94.25 73 ALA A CA 1
ATOM 562 C C . ALA A 1 73 ? 6.699 3.946 -16.112 1.00 94.25 73 ALA A C 1
ATOM 564 O O . ALA A 1 73 ? 6.323 3.600 -17.230 1.00 94.25 73 ALA A O 1
ATOM 565 N N . ARG A 1 74 ? 6.348 5.123 -15.582 1.00 91.88 74 ARG A N 1
ATOM 566 C CA . ARG A 1 74 ? 5.506 6.106 -16.279 1.00 91.88 74 ARG A CA 1
ATOM 567 C C . ARG A 1 74 ? 6.196 6.698 -17.509 1.00 91.88 74 ARG A C 1
ATOM 569 O O . ARG A 1 74 ? 5.496 7.136 -18.419 1.00 91.88 74 ARG A O 1
ATOM 576 N N . ASP A 1 75 ? 7.525 6.634 -17.554 1.00 92.75 75 ASP A N 1
ATOM 577 C CA . ASP A 1 75 ? 8.350 7.102 -18.669 1.00 92.75 75 ASP A CA 1
ATOM 578 C C . ASP A 1 75 ? 8.694 5.980 -19.668 1.00 92.75 75 ASP A C 1
ATOM 580 O O . ASP A 1 75 ? 9.324 6.228 -20.699 1.00 92.75 75 ASP A O 1
ATOM 584 N N . LEU A 1 76 ? 8.289 4.735 -19.388 1.00 92.88 76 LEU A N 1
ATOM 585 C CA . LEU A 1 76 ? 8.563 3.600 -20.265 1.00 92.88 76 LEU A CA 1
ATOM 586 C C . LEU A 1 76 ? 7.650 3.580 -21.506 1.00 92.88 76 LEU A C 1
ATOM 588 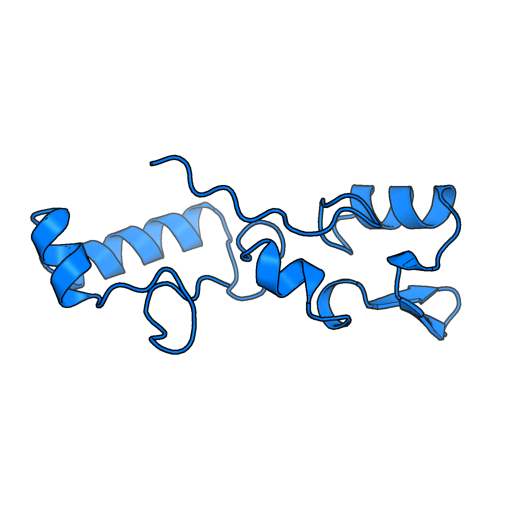O O . LEU A 1 76 ? 6.500 4.032 -21.458 1.00 92.88 76 LEU A O 1
ATOM 592 N N . PRO A 1 77 ? 8.120 2.965 -22.611 1.00 93.81 77 PRO A N 1
ATOM 593 C CA . PRO A 1 77 ? 7.269 2.593 -23.735 1.00 93.81 77 PRO A CA 1
ATOM 594 C C . PRO A 1 77 ? 6.067 1.744 -23.303 1.00 93.81 77 PRO A C 1
ATOM 596 O O . PRO A 1 77 ? 6.181 0.898 -22.416 1.00 93.81 77 PRO A O 1
ATOM 599 N N . ASP A 1 78 ? 4.941 1.905 -23.999 1.00 92.06 78 ASP A N 1
ATOM 600 C CA . ASP A 1 78 ? 3.640 1.295 -23.673 1.00 92.06 78 ASP A CA 1
ATOM 601 C C . ASP A 1 78 ? 3.734 -0.218 -23.481 1.00 92.06 78 ASP A C 1
ATOM 603 O O . ASP A 1 78 ? 3.191 -0.764 -22.527 1.00 92.06 78 ASP A O 1
ATOM 607 N N . SER A 1 79 ? 4.506 -0.898 -24.331 1.00 93.81 79 SER A N 1
ATOM 608 C CA . SER A 1 79 ? 4.704 -2.344 -24.239 1.00 93.81 79 SER A CA 1
ATOM 609 C C . SER A 1 79 ? 5.363 -2.784 -22.929 1.00 93.81 79 SER A C 1
ATOM 611 O O . SER A 1 79 ? 5.006 -3.831 -22.391 1.00 93.81 79 SER A O 1
ATOM 613 N N . LEU A 1 80 ? 6.329 -2.007 -22.426 1.00 93.75 80 LEU A N 1
ATOM 614 C CA . LEU A 1 80 ? 7.035 -2.298 -21.176 1.00 93.75 80 LEU A CA 1
ATOM 615 C C . LEU A 1 80 ? 6.196 -1.897 -19.964 1.00 93.75 80 LEU A C 1
ATOM 617 O O . LEU A 1 80 ? 6.152 -2.634 -18.983 1.00 93.75 80 LEU A O 1
ATOM 621 N N . TYR A 1 81 ? 5.487 -0.775 -20.056 1.00 93.19 81 TYR A N 1
ATOM 622 C CA . TYR A 1 81 ? 4.535 -0.349 -19.040 1.00 93.19 81 TYR A CA 1
ATOM 623 C C . TYR A 1 81 ? 3.413 -1.381 -18.841 1.00 93.19 81 TYR A C 1
ATOM 625 O O . TYR A 1 81 ? 3.137 -1.796 -17.715 1.00 93.19 81 TYR A O 1
ATOM 633 N N . ASP A 1 82 ? 2.812 -1.865 -19.931 1.00 92.81 82 ASP A N 1
ATOM 634 C CA . ASP A 1 82 ? 1.754 -2.873 -19.873 1.00 92.81 82 ASP A CA 1
ATOM 635 C C . ASP A 1 82 ? 2.266 -4.214 -19.341 1.00 92.81 82 ASP A C 1
ATOM 637 O O . ASP A 1 82 ? 1.549 -4.905 -18.620 1.00 92.81 82 ASP A O 1
ATOM 641 N N . GLU A 1 83 ? 3.503 -4.596 -19.662 1.00 93.94 83 GLU A N 1
ATOM 642 C CA . GLU A 1 83 ? 4.124 -5.793 -19.088 1.00 93.94 83 GLU A CA 1
ATOM 643 C C . GLU A 1 83 ? 4.379 -5.637 -17.584 1.00 93.94 83 GLU A C 1
ATOM 645 O O . GLU A 1 83 ? 4.062 -6.543 -16.812 1.00 93.94 83 GLU A O 1
ATOM 650 N N . ALA A 1 84 ? 4.886 -4.481 -17.149 1.00 93.00 84 ALA A N 1
ATOM 651 C CA . ALA A 1 84 ? 5.080 -4.184 -15.734 1.00 93.00 84 ALA A CA 1
ATOM 652 C C . ALA A 1 84 ? 3.751 -4.228 -14.959 1.00 93.00 84 ALA A C 1
ATOM 654 O O . ALA A 1 84 ? 3.700 -4.819 -13.879 1.00 93.00 84 ALA A O 1
ATOM 655 N N . ARG A 1 85 ? 2.660 -3.701 -15.537 1.00 91.25 85 ARG A N 1
ATOM 656 C CA . ARG A 1 85 ? 1.303 -3.818 -14.972 1.00 91.25 85 ARG A CA 1
ATOM 657 C C . ARG A 1 85 ? 0.816 -5.260 -14.919 1.00 91.25 85 ARG A C 1
ATOM 659 O O . ARG A 1 85 ? 0.387 -5.707 -13.862 1.00 91.25 85 ARG A O 1
ATOM 666 N N . ARG A 1 86 ? 0.917 -6.014 -16.021 1.00 91.00 86 ARG A N 1
ATOM 667 C CA . ARG A 1 86 ? 0.501 -7.432 -16.074 1.00 91.00 86 ARG A CA 1
ATOM 668 C C . ARG A 1 86 ? 1.198 -8.288 -15.021 1.00 91.00 86 ARG A C 1
ATOM 670 O O . ARG A 1 86 ? 0.599 -9.221 -14.498 1.00 91.00 86 ARG A O 1
ATOM 677 N N . ARG A 1 87 ? 2.461 -7.981 -14.729 1.00 90.44 87 ARG A N 1
ATOM 678 C CA . ARG A 1 87 ? 3.272 -8.684 -13.730 1.00 90.44 87 ARG A CA 1
ATOM 679 C C . ARG A 1 87 ? 3.069 -8.178 -12.299 1.00 90.44 87 ARG A C 1
ATOM 681 O O . ARG A 1 87 ? 3.697 -8.724 -11.398 1.00 90.44 87 ARG A O 1
ATOM 688 N N . GLY A 1 88 ? 2.245 -7.149 -12.089 1.00 88.62 88 GLY A N 1
ATOM 689 C CA . GLY A 1 88 ? 2.024 -6.540 -10.775 1.00 88.62 88 GLY A CA 1
ATOM 690 C C . GLY A 1 88 ? 3.248 -5.806 -10.217 1.00 88.62 88 GLY A C 1
ATOM 691 O O . GLY A 1 88 ? 3.361 -5.645 -9.007 1.00 88.62 88 GLY A O 1
ATOM 692 N N . LEU A 1 89 ? 4.186 -5.388 -11.076 1.00 90.69 89 LEU A N 1
ATOM 693 C CA . LEU A 1 89 ? 5.414 -4.695 -10.662 1.00 90.69 89 LEU A CA 1
ATOM 694 C C . LEU A 1 89 ? 5.185 -3.213 -10.356 1.00 90.69 89 LEU A C 1
ATOM 696 O O . LEU A 1 89 ? 6.006 -2.597 -9.687 1.00 90.69 89 LEU A O 1
ATOM 700 N N . ILE A 1 90 ? 4.093 -2.646 -10.868 1.00 91.75 90 ILE A N 1
ATOM 701 C CA . ILE A 1 90 ? 3.695 -1.250 -10.674 1.00 91.75 90 ILE A CA 1
ATOM 702 C C . ILE A 1 90 ? 2.194 -1.168 -10.389 1.00 91.75 90 ILE A C 1
ATOM 704 O O . ILE A 1 90 ? 1.474 -2.134 -10.658 1.00 91.75 90 ILE A O 1
ATOM 708 N N . PRO A 1 91 ? 1.693 -0.027 -9.880 1.00 89.62 91 PRO A N 1
ATOM 709 C CA . PRO A 1 91 ? 0.275 0.166 -9.634 1.00 89.62 91 PRO A CA 1
ATOM 710 C C . PRO A 1 91 ? -0.590 -0.096 -10.861 1.00 89.62 91 PRO A C 1
ATOM 712 O O . PRO A 1 91 ? -0.269 0.332 -11.973 1.00 89.62 91 PRO A O 1
ATOM 715 N N . ASP A 1 92 ? -1.756 -0.698 -10.632 1.00 87.00 92 ASP A N 1
ATOM 716 C CA . ASP A 1 92 ? -2.796 -0.816 -11.650 1.00 87.00 92 ASP A CA 1
ATOM 717 C C . ASP A 1 92 ? -3.578 0.503 -11.801 1.00 87.00 92 ASP A C 1
ATOM 719 O O . ASP A 1 92 ? -4.759 0.620 -11.472 1.00 87.00 92 ASP A O 1
ATOM 723 N N . LEU A 1 93 ? -2.874 1.551 -12.231 1.00 83.75 93 LEU A N 1
ATOM 724 C CA . LEU A 1 93 ? -3.395 2.903 -12.427 1.00 83.75 93 LEU A CA 1
ATOM 725 C C . LEU A 1 93 ? -2.904 3.457 -13.763 1.00 83.75 93 LEU A C 1
ATOM 727 O O . LEU A 1 93 ? -1.753 3.207 -14.101 1.00 83.75 93 LEU A O 1
ATOM 731 N N . PRO A 1 94 ? -3.714 4.233 -14.504 1.00 79.44 94 PRO A N 1
ATOM 732 C CA . PRO A 1 94 ? -3.285 4.829 -15.764 1.00 79.44 94 PRO A CA 1
ATOM 733 C C . PRO A 1 94 ? -2.171 5.864 -15.551 1.00 79.44 94 PRO A C 1
ATOM 735 O O . PRO A 1 94 ? -2.222 6.683 -14.629 1.00 79.44 94 PRO A O 1
ATOM 738 N N . ARG A 1 95 ? -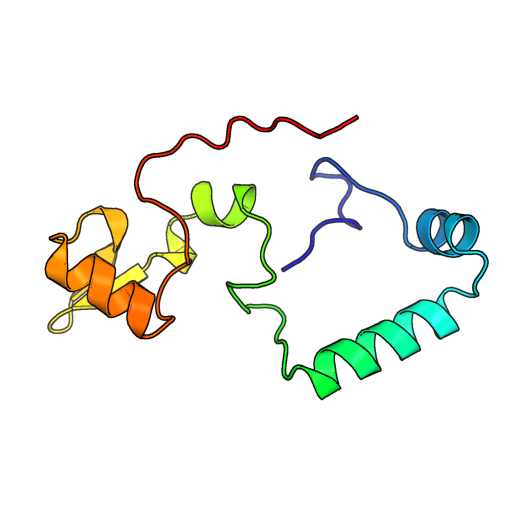1.174 5.878 -16.444 1.00 77.69 95 ARG A N 1
ATOM 739 C CA . ARG A 1 95 ? -0.176 6.955 -16.487 1.00 77.69 95 ARG A CA 1
ATOM 740 C C . ARG A 1 95 ? -0.855 8.266 -16.922 1.00 77.69 95 ARG A C 1
ATOM 742 O O . ARG A 1 95 ? -1.503 8.315 -17.963 1.00 77.69 95 ARG A O 1
ATOM 749 N N . GLY A 1 96 ? -0.709 9.328 -16.128 1.00 64.62 96 GLY A N 1
ATOM 750 C CA . GLY A 1 96 ? -1.109 10.692 -16.508 1.00 64.62 96 GLY A CA 1
ATOM 751 C C . GLY A 1 96 ? -2.509 11.169 -16.096 1.00 64.62 96 GLY A C 1
ATOM 752 O O . GLY A 1 96 ? -2.842 12.317 -16.386 1.00 64.62 96 GLY A O 1
ATOM 753 N N . GLU A 1 97 ? -3.323 10.378 -15.392 1.00 57.97 97 GLU A N 1
ATOM 754 C CA . GLU A 1 97 ? -4.565 10.913 -14.810 1.00 57.97 97 GLU A CA 1
ATOM 755 C C . GLU A 1 97 ? -4.267 11.645 -13.498 1.00 57.97 97 GLU A C 1
ATOM 757 O O . GLU A 1 97 ? -3.838 11.038 -12.522 1.00 57.97 97 GLU A O 1
ATOM 762 N N . ALA A 1 98 ? -4.508 12.957 -13.439 1.00 53.22 98 ALA A N 1
ATOM 763 C CA . ALA A 1 98 ? -4.529 13.654 -12.157 1.00 53.22 98 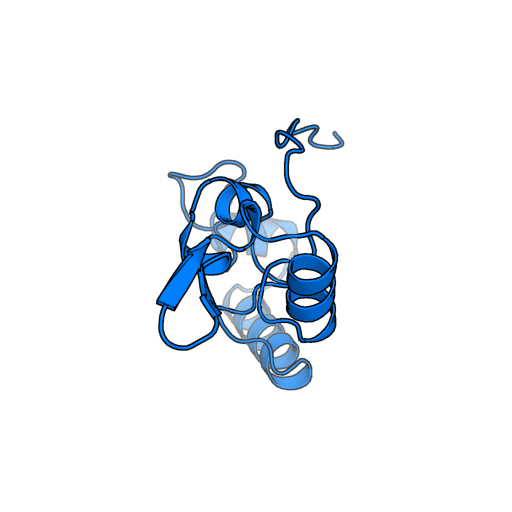ALA A CA 1
ATOM 764 C C . ALA A 1 98 ? -5.615 13.027 -11.266 1.00 53.22 98 ALA A C 1
ATOM 766 O O . ALA A 1 98 ? -6.741 12.797 -11.713 1.00 53.22 98 ALA A O 1
ATOM 767 N N . TYR A 1 99 ? -5.290 12.749 -10.001 1.00 53.91 99 TYR A N 1
ATOM 768 C CA . TYR A 1 99 ? -6.286 12.300 -9.033 1.00 53.91 99 TYR A CA 1
ATOM 769 C C . TYR A 1 99 ? -7.292 13.437 -8.775 1.00 53.91 99 TYR A C 1
ATOM 771 O O . TYR A 1 99 ? -7.090 14.293 -7.917 1.00 53.91 99 TYR A O 1
ATOM 779 N N . ASN A 1 100 ? -8.385 13.457 -9.539 1.00 55.12 100 ASN A N 1
ATOM 780 C CA . ASN A 1 100 ? -9.493 14.394 -9.377 1.00 55.12 100 ASN A CA 1
ATOM 781 C C . ASN A 1 100 ? -10.378 13.902 -8.230 1.00 55.12 100 ASN A C 1
ATOM 783 O O . ASN A 1 100 ? -11.410 13.292 -8.498 1.00 55.12 100 ASN A O 1
ATOM 787 N N . GLY A 1 101 ? -9.932 14.092 -6.981 1.00 54.16 101 GLY A N 1
ATOM 788 C CA . GLY A 1 101 ? -10.474 13.532 -5.731 1.00 54.16 101 GLY A CA 1
ATOM 789 C C . GLY A 1 101 ? -11.971 13.733 -5.456 1.00 54.16 101 GLY A C 1
ATOM 790 O O . GLY A 1 101 ? -12.354 14.316 -4.444 1.00 54.16 101 GLY A O 1
ATOM 791 N N . THR A 1 102 ? -12.834 13.209 -6.320 1.00 43.00 102 THR A N 1
ATOM 792 C CA . THR A 1 102 ? -14.279 13.221 -6.152 1.00 43.00 102 THR A CA 1
ATOM 793 C C . THR A 1 102 ? -14.613 12.150 -5.133 1.00 43.00 102 THR A C 1
ATOM 795 O O . THR A 1 102 ? -14.795 10.980 -5.457 1.00 43.00 102 THR A O 1
ATOM 798 N N . THR A 1 103 ? -14.633 12.568 -3.875 1.00 39.88 103 THR A N 1
ATOM 799 C CA . THR A 1 103 ? -15.290 11.852 -2.786 1.00 39.88 103 THR A CA 1
ATOM 800 C C . THR A 1 103 ? -16.764 11.693 -3.177 1.00 39.88 103 THR A C 1
ATOM 802 O O . THR A 1 103 ? -17.435 12.717 -3.323 1.00 39.88 103 THR A O 1
ATOM 805 N N . PRO A 1 104 ? -17.307 10.479 -3.392 1.00 35.84 104 PRO A N 1
ATOM 806 C CA . PRO A 1 104 ? -18.753 10.318 -3.430 1.00 35.84 104 PRO A CA 1
ATOM 807 C C . PRO A 1 104 ? -19.270 10.666 -2.030 1.00 35.84 104 PRO A C 1
ATOM 809 O O . PRO A 1 104 ? -18.775 10.114 -1.044 1.00 35.84 104 PRO A O 1
ATOM 812 N N . HIS A 1 105 ? -20.171 11.646 -1.969 1.00 35.81 105 HIS A N 1
ATOM 813 C CA . HIS A 1 105 ? -20.843 12.108 -0.753 1.00 35.81 105 HIS A CA 1
ATOM 814 C C . HIS A 1 105 ? -21.602 10.991 -0.031 1.00 35.81 105 HIS A C 1
ATOM 816 O O . HIS A 1 105 ? -22.171 10.120 -0.727 1.00 35.81 105 HIS A O 1
#

Secondary structure (DSSP, 8-state):
---TT-TTSSS---HHHHHHHHTS-HHHHHHHHHHHHHHTT--TT-STTS-HHHHHH-SGGGEEEETTEEEEGGGS-HHHHHHHHHTTSS-SS-TT---------